Protein AF-Q0S7Y1-F1 (afdb_monomer_lite)

Organism: Rhodococcus jostii (strain RHA1) (NCBI:txid101510)

pLDDT: mean 80.03, std 7.09, range [60.94, 88.81]

Sequence (115 aa):
MTFVSTAIAGGLLAVSRLTNVPQNDLVFFGREVMLHVNNVYGVRMAGVFMISLGTIWLRTGLMPRWLAVATYALSLTLLVVVSFSLWVTLVFPAWVMVISVYILTVDRPPSIPPD

Structure (mmCIF, N/CA/C/O backbone):
data_AF-Q0S7Y1-F1
#
_entry.id   AF-Q0S7Y1-F1
#
loop_
_atom_site.group_PDB
_atom_site.id
_atom_site.type_symbol
_atom_site.label_atom_id
_atom_site.label_alt_id
_atom_site.label_comp_id
_atom_site.label_asym_id
_atom_site.label_entity_id
_atom_site.label_seq_id
_atom_site.pdbx_PDB_ins_code
_atom_site.Cartn_x
_atom_site.Cartn_y
_atom_site.Cartn_z
_atom_site.occupancy
_atom_site.B_iso_or_equiv
_atom_site.auth_seq_id
_atom_site.auth_comp_id
_atom_site.auth_asym_id
_atom_site.auth_atom_id
_atom_site.pdbx_PDB_model_num
ATOM 1 N N . MET A 1 1 ? 4.438 4.586 -6.850 1.00 83.25 1 MET A N 1
ATOM 2 C CA . MET A 1 1 ? 5.287 3.964 -7.895 1.00 83.25 1 MET A CA 1
ATOM 3 C C . MET A 1 1 ? 5.608 4.889 -9.069 1.00 83.25 1 MET A C 1
ATOM 5 O O . MET A 1 1 ? 6.346 4.487 -9.965 1.00 83.25 1 MET A O 1
ATOM 9 N N . THR A 1 2 ? 5.131 6.139 -9.053 1.00 83.62 2 THR A N 1
ATOM 10 C CA . THR A 1 2 ? 5.381 7.136 -10.105 1.00 83.62 2 THR A CA 1
ATOM 11 C C . THR A 1 2 ? 6.869 7.410 -10.293 1.00 83.62 2 THR A C 1
ATOM 13 O O . THR A 1 2 ? 7.337 7.282 -11.408 1.00 83.62 2 THR A O 1
ATOM 16 N N . PHE A 1 3 ? 7.641 7.632 -9.223 1.00 85.19 3 PHE A N 1
ATOM 17 C CA . PHE A 1 3 ? 9.095 7.839 -9.321 1.00 85.19 3 PHE A CA 1
ATOM 18 C C . PHE A 1 3 ? 9.838 6.695 -10.026 1.00 85.19 3 PHE A C 1
ATOM 20 O O . PHE A 1 3 ? 10.654 6.952 -10.906 1.00 85.19 3 PHE A O 1
ATOM 27 N N . VAL A 1 4 ? 9.526 5.438 -9.688 1.00 87.12 4 VAL A N 1
ATOM 28 C CA . VAL A 1 4 ? 10.120 4.259 -10.346 1.00 87.12 4 VAL A CA 1
ATOM 29 C C . VAL A 1 4 ? 9.710 4.207 -11.818 1.00 87.12 4 VAL A C 1
ATOM 31 O O . VAL A 1 4 ? 10.542 3.962 -12.684 1.00 87.12 4 VAL A O 1
ATOM 34 N N . SER A 1 5 ? 8.446 4.513 -12.112 1.00 85.00 5 SER A N 1
ATOM 35 C CA . SER A 1 5 ? 7.926 4.561 -13.482 1.00 85.00 5 SER A CA 1
ATOM 36 C C . SER A 1 5 ? 8.618 5.649 -14.312 1.00 85.00 5 SER A C 1
ATOM 38 O O . SER A 1 5 ? 9.007 5.400 -15.449 1.00 85.00 5 SER A O 1
ATOM 40 N N . THR A 1 6 ? 8.841 6.832 -13.734 1.00 87.00 6 THR A N 1
ATOM 41 C CA . THR A 1 6 ? 9.556 7.939 -14.381 1.00 87.00 6 THR A CA 1
ATOM 42 C C . THR A 1 6 ? 11.036 7.616 -14.574 1.00 87.00 6 THR A C 1
ATOM 44 O O . THR A 1 6 ? 11.593 7.947 -15.616 1.00 87.00 6 THR A O 1
ATOM 47 N N . ALA A 1 7 ? 11.674 6.934 -13.616 1.00 88.81 7 ALA A N 1
ATOM 48 C CA . ALA A 1 7 ? 13.054 6.472 -13.750 1.00 88.81 7 ALA A CA 1
ATOM 49 C C . ALA A 1 7 ? 13.205 5.448 -14.889 1.00 88.81 7 ALA A C 1
ATOM 51 O O . ALA A 1 7 ? 14.126 5.564 -15.695 1.00 88.81 7 ALA A O 1
ATOM 52 N N . ILE A 1 8 ? 12.270 4.497 -15.004 1.00 88.12 8 ILE A N 1
ATOM 53 C CA . ILE A 1 8 ? 12.227 3.520 -16.104 1.00 88.12 8 ILE A CA 1
ATOM 54 C C . ILE A 1 8 ? 12.017 4.228 -17.446 1.00 88.12 8 ILE A C 1
ATOM 56 O O . ILE A 1 8 ? 12.769 3.984 -18.388 1.00 88.12 8 ILE A O 1
ATOM 60 N N . ALA A 1 9 ? 11.047 5.144 -17.527 1.00 8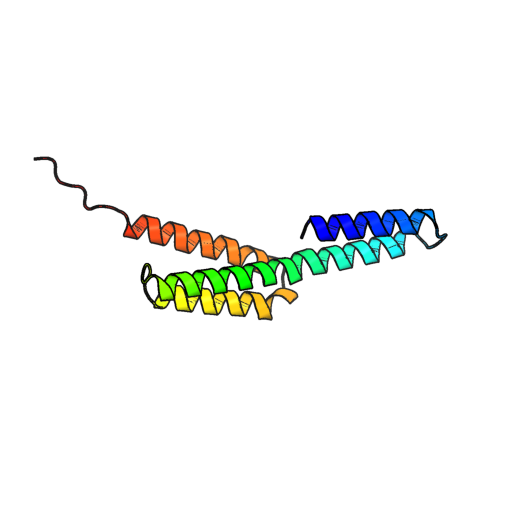5.00 9 ALA A N 1
ATOM 61 C CA . ALA A 1 9 ? 10.784 5.916 -18.738 1.00 85.00 9 ALA A CA 1
ATOM 62 C C . ALA A 1 9 ? 12.005 6.753 -19.161 1.00 85.00 9 ALA A C 1
ATOM 64 O O . ALA A 1 9 ? 12.407 6.717 -20.322 1.00 85.00 9 ALA A O 1
ATOM 65 N N . GLY A 1 10 ? 12.639 7.461 -18.221 1.00 84.69 10 GLY A N 1
ATOM 66 C CA . GLY A 1 10 ? 13.852 8.240 -18.475 1.00 84.69 10 GLY A CA 1
ATOM 67 C C . GLY A 1 10 ? 15.036 7.375 -18.917 1.00 84.69 10 GLY A C 1
ATOM 68 O O . GLY A 1 10 ? 15.735 7.739 -19.860 1.00 84.69 10 GLY A O 1
ATOM 69 N N . GLY A 1 11 ? 15.226 6.207 -18.296 1.00 85.50 11 GLY A N 1
ATOM 70 C CA . GLY A 1 11 ? 16.272 5.250 -18.667 1.00 85.50 11 GLY A CA 1
ATOM 71 C C . GLY A 1 11 ? 16.079 4.674 -20.072 1.00 85.50 11 GLY A C 1
ATOM 72 O O . GLY A 1 11 ? 17.020 4.655 -20.864 1.00 85.50 11 GLY A O 1
ATOM 73 N N . LEU A 1 12 ? 14.851 4.282 -20.421 1.00 86.19 12 LEU A N 1
ATOM 74 C CA . LEU A 1 12 ? 14.507 3.808 -21.766 1.00 86.19 12 LEU A CA 1
ATOM 75 C C . LEU A 1 12 ? 14.731 4.884 -22.830 1.00 86.19 12 LEU A C 1
ATOM 77 O O . LEU A 1 12 ? 15.326 4.597 -23.866 1.00 86.19 12 LEU A O 1
ATOM 81 N N . LEU A 1 13 ? 14.318 6.125 -22.557 1.00 84.19 13 LEU A N 1
ATOM 82 C CA . LEU A 1 13 ? 14.535 7.258 -23.460 1.00 84.19 13 LEU A CA 1
ATOM 83 C C . LEU A 1 13 ? 16.019 7.614 -23.622 1.00 84.19 13 LEU A C 1
ATOM 85 O O . LEU A 1 13 ? 16.415 8.117 -24.672 1.00 84.19 13 LEU A O 1
ATOM 89 N N . ALA A 1 14 ? 16.849 7.379 -22.604 1.00 86.06 14 ALA A N 1
ATOM 90 C CA . ALA A 1 14 ? 18.293 7.567 -22.705 1.00 86.06 14 ALA A CA 1
ATOM 91 C C . ALA A 1 14 ? 18.940 6.489 -23.592 1.00 86.06 14 ALA A C 1
ATOM 93 O O . ALA A 1 14 ? 19.741 6.814 -24.466 1.00 86.06 14 ALA A O 1
ATOM 94 N N . VAL A 1 15 ? 18.548 5.221 -23.427 1.00 83.56 15 VAL A N 1
ATOM 95 C CA . VAL A 1 15 ? 19.069 4.092 -24.222 1.00 83.56 15 VAL A CA 1
ATOM 96 C C . VAL A 1 15 ? 18.590 4.145 -25.673 1.00 83.56 15 VAL A C 1
ATOM 98 O O . VAL A 1 15 ? 19.374 3.872 -26.586 1.00 83.56 15 VAL A O 1
ATOM 101 N N . SER A 1 16 ? 17.345 4.564 -25.917 1.00 80.62 16 SER A N 1
ATOM 102 C CA . SER A 1 16 ? 16.797 4.688 -27.273 1.00 80.62 16 SER A CA 1
ATOM 103 C C . SER A 1 16 ? 17.518 5.742 -28.119 1.00 80.62 16 SER A C 1
ATOM 105 O O . SER A 1 16 ? 17.404 5.725 -29.336 1.00 80.62 16 SER A O 1
ATOM 107 N N . ARG 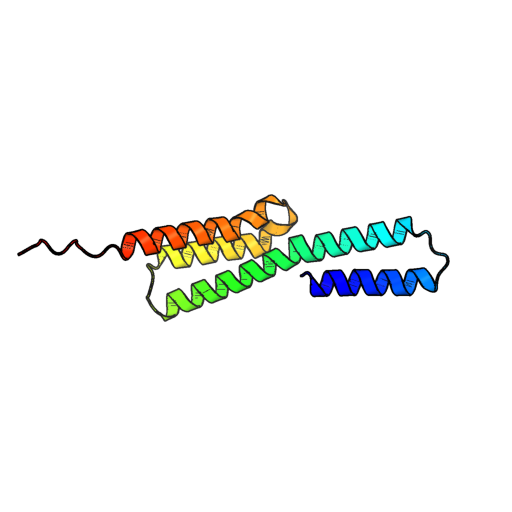A 1 17 ? 18.239 6.684 -27.494 1.00 78.25 17 ARG A N 1
ATOM 108 C CA . ARG A 1 17 ? 19.064 7.683 -28.199 1.00 78.25 17 ARG A CA 1
ATOM 109 C C . ARG A 1 17 ? 20.434 7.145 -28.613 1.00 78.25 17 ARG A C 1
ATOM 111 O O . ARG A 1 17 ? 21.073 7.741 -29.471 1.00 78.25 17 ARG A O 1
ATOM 118 N N . LEU A 1 18 ? 20.895 6.065 -27.982 1.00 81.69 18 LEU A N 1
ATOM 119 C CA . LEU A 1 18 ? 22.242 5.509 -28.152 1.00 81.69 18 LEU A CA 1
ATOM 120 C C . LEU A 1 18 ? 22.259 4.217 -28.979 1.00 81.69 18 LEU A C 1
ATOM 122 O O . LEU A 1 18 ? 23.330 3.734 -29.336 1.00 81.69 18 LEU A O 1
ATOM 126 N N . THR A 1 19 ? 21.095 3.633 -29.266 1.00 74.94 19 THR A N 1
ATOM 127 C CA . THR A 1 19 ? 20.974 2.328 -29.922 1.00 74.94 19 THR A CA 1
ATOM 128 C C . THR A 1 19 ? 19.978 2.372 -31.077 1.00 74.94 19 THR A C 1
ATOM 130 O O . THR A 1 19 ? 19.001 3.110 -31.035 1.00 74.94 19 THR A O 1
ATOM 133 N N . ASN A 1 20 ? 20.211 1.553 -32.106 1.00 73.31 20 ASN A N 1
ATOM 134 C CA . ASN A 1 20 ? 19.346 1.433 -33.290 1.00 73.31 20 ASN A CA 1
ATOM 135 C C . ASN A 1 20 ? 18.277 0.331 -33.121 1.00 73.31 20 ASN A C 1
ATOM 137 O O . ASN A 1 20 ? 17.844 -0.292 -34.090 1.00 73.31 20 ASN A O 1
ATOM 141 N N . VAL A 1 21 ? 17.912 0.021 -31.872 1.00 71.81 21 VAL A N 1
ATOM 142 C CA . VAL A 1 21 ? 16.928 -1.021 -31.551 1.00 71.81 21 VAL A CA 1
ATOM 143 C C . VAL A 1 21 ? 15.534 -0.524 -31.954 1.00 71.81 21 VAL A C 1
ATOM 145 O O . VAL A 1 21 ? 15.240 0.657 -31.748 1.00 71.81 21 VAL A O 1
ATOM 148 N N . PRO A 1 22 ? 14.655 -1.387 -32.501 1.00 75.69 22 PRO A N 1
ATOM 149 C CA . PRO A 1 22 ? 13.285 -1.006 -32.815 1.00 75.69 22 PRO A CA 1
ATOM 150 C C . PRO A 1 22 ? 12.592 -0.371 -31.601 1.00 75.69 22 PRO A C 1
ATOM 152 O O . PRO A 1 22 ? 12.424 -1.005 -30.559 1.00 75.69 22 PRO A O 1
ATOM 155 N N . GLN A 1 23 ? 12.168 0.892 -31.731 1.00 74.38 23 GLN A N 1
ATOM 156 C CA . GLN A 1 23 ? 11.510 1.640 -30.647 1.00 74.38 23 GLN A CA 1
ATOM 157 C C . GLN A 1 23 ? 10.269 0.926 -30.103 1.00 74.38 23 GLN A C 1
ATOM 159 O O . GLN A 1 23 ? 9.950 1.069 -28.924 1.00 74.38 23 GLN A O 1
ATOM 164 N N . ASN A 1 24 ? 9.591 0.145 -30.945 1.00 78.19 24 ASN A N 1
ATOM 165 C CA . ASN A 1 24 ? 8.382 -0.573 -30.569 1.00 78.19 24 ASN A CA 1
ATOM 166 C C . ASN A 1 24 ? 8.653 -1.581 -29.439 1.00 78.19 24 ASN A C 1
ATOM 168 O O . ASN A 1 24 ? 7.931 -1.588 -28.445 1.00 78.19 24 ASN A O 1
ATOM 172 N N . ASP A 1 25 ? 9.741 -2.348 -29.529 1.00 79.44 25 ASP A N 1
ATOM 173 C CA . ASP A 1 25 ? 10.074 -3.386 -28.546 1.00 79.44 25 ASP A CA 1
ATOM 174 C C . ASP A 1 25 ? 10.493 -2.776 -27.199 1.00 79.44 25 ASP A C 1
ATOM 176 O O . ASP A 1 25 ? 10.089 -3.258 -26.138 1.00 79.44 25 ASP A O 1
ATOM 180 N N . LEU A 1 26 ? 11.233 -1.658 -27.225 1.00 82.81 26 LEU A N 1
ATOM 181 C CA . LEU A 1 26 ? 11.596 -0.906 -26.016 1.00 82.81 26 LEU A CA 1
ATOM 182 C C . LEU A 1 26 ? 10.366 -0.328 -25.308 1.00 82.81 26 LEU A C 1
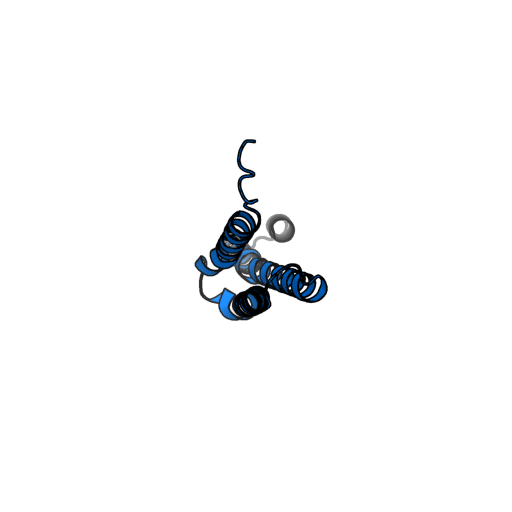ATOM 184 O O . LEU A 1 26 ? 10.269 -0.389 -24.080 1.00 82.81 26 LEU A O 1
ATOM 188 N N . VAL A 1 27 ? 9.428 0.244 -26.068 1.00 83.31 27 VAL A N 1
ATOM 189 C CA . VAL A 1 27 ? 8.205 0.837 -25.513 1.00 83.31 27 VAL A CA 1
ATOM 190 C C . VAL A 1 27 ? 7.291 -0.242 -24.936 1.00 83.31 27 VAL A C 1
ATOM 192 O O . VAL A 1 27 ? 6.769 -0.053 -23.837 1.00 83.31 27 VAL A O 1
ATOM 195 N N . PHE A 1 28 ? 7.134 -1.381 -25.619 1.00 85.56 28 PHE A N 1
ATOM 196 C CA . PHE A 1 28 ? 6.373 -2.518 -25.097 1.00 85.56 28 PHE A CA 1
ATOM 197 C C . PHE A 1 28 ? 6.965 -3.026 -23.783 1.00 85.56 28 PHE A C 1
ATOM 199 O O . PHE A 1 28 ? 6.247 -3.110 -22.788 1.00 85.56 28 PHE A O 1
ATOM 206 N N . PHE A 1 29 ? 8.276 -3.276 -23.737 1.00 85.06 29 PHE A N 1
ATOM 207 C CA . PHE A 1 29 ? 8.944 -3.707 -22.512 1.00 85.06 29 PHE A CA 1
ATOM 208 C C . PHE A 1 29 ? 8.754 -2.701 -21.370 1.00 85.06 29 PHE A C 1
ATOM 210 O O . PHE A 1 29 ? 8.320 -3.068 -20.278 1.00 85.06 29 PHE A O 1
ATOM 217 N N . GLY A 1 30 ? 9.020 -1.416 -21.626 1.00 85.12 30 GLY A N 1
ATOM 218 C CA . GLY A 1 30 ? 8.855 -0.361 -20.628 1.00 85.12 30 GLY A CA 1
ATOM 219 C C . GLY A 1 30 ? 7.437 -0.281 -20.079 1.00 85.12 30 GLY A C 1
ATOM 220 O O . GLY A 1 30 ? 7.249 -0.194 -18.866 1.00 85.12 30 GLY A O 1
ATOM 221 N N . ARG A 1 31 ? 6.438 -0.371 -20.961 1.00 83.69 31 ARG A N 1
ATOM 222 C CA . ARG A 1 31 ? 5.024 -0.355 -20.590 1.00 83.69 31 ARG A CA 1
ATOM 223 C C . ARG A 1 31 ? 4.661 -1.536 -19.697 1.00 83.69 31 ARG A C 1
ATOM 225 O O . ARG A 1 31 ? 4.054 -1.314 -18.653 1.00 83.69 31 ARG A O 1
ATOM 232 N N . GLU A 1 32 ? 5.053 -2.755 -20.057 1.00 85.69 32 GLU A N 1
ATOM 233 C CA . GLU A 1 32 ? 4.753 -3.946 -19.251 1.00 85.69 32 GLU A CA 1
ATOM 234 C C . GLU A 1 32 ? 5.445 -3.895 -17.880 1.00 85.69 32 GLU A C 1
ATOM 236 O O . GLU A 1 32 ? 4.815 -4.152 -16.852 1.00 85.69 32 GLU A O 1
ATOM 241 N N . VAL A 1 33 ? 6.709 -3.459 -17.819 1.00 85.81 33 VAL A N 1
ATOM 242 C CA . VAL A 1 33 ? 7.420 -3.286 -16.541 1.00 85.81 33 VAL A CA 1
ATOM 243 C C . VAL A 1 33 ? 6.738 -2.226 -15.674 1.00 85.81 33 VAL A C 1
ATOM 245 O O . VAL A 1 33 ? 6.497 -2.461 -14.490 1.00 85.81 33 VAL A O 1
ATOM 248 N N . MET A 1 34 ? 6.386 -1.069 -16.241 1.00 86.38 34 MET A N 1
ATOM 249 C CA . MET A 1 34 ? 5.687 -0.008 -15.510 1.00 86.38 34 MET A CA 1
ATOM 250 C C . MET A 1 34 ? 4.321 -0.481 -14.996 1.00 86.38 34 MET A C 1
ATOM 252 O O . MET A 1 34 ? 3.973 -0.197 -13.848 1.00 86.38 34 MET A O 1
ATOM 256 N N . LEU A 1 35 ? 3.568 -1.239 -15.801 1.00 83.38 35 LEU A N 1
ATOM 257 C CA . LEU A 1 35 ? 2.290 -1.826 -15.395 1.00 83.38 35 LEU A CA 1
ATOM 258 C C . LEU A 1 35 ? 2.472 -2.807 -14.235 1.00 83.38 35 LEU A C 1
ATOM 260 O O . LEU A 1 35 ? 1.759 -2.694 -13.238 1.00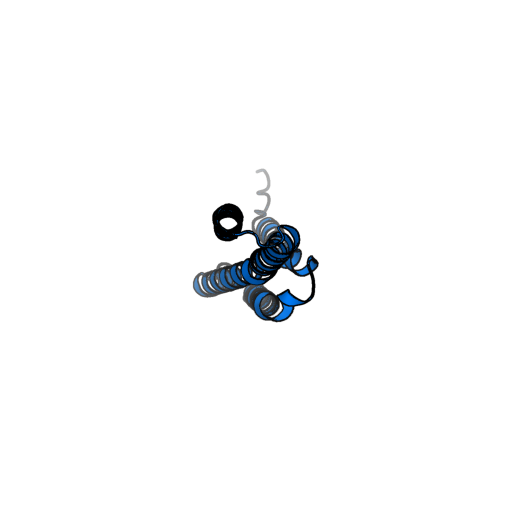 83.38 35 LEU A O 1
ATOM 264 N N . HIS A 1 36 ? 3.453 -3.709 -14.303 1.00 83.19 36 HIS A N 1
ATOM 265 C CA . HIS A 1 36 ? 3.739 -4.644 -13.214 1.00 83.19 36 HIS A CA 1
ATOM 266 C C . HIS A 1 36 ? 4.192 -3.937 -11.934 1.00 83.19 36 HIS A C 1
ATOM 268 O O . HIS A 1 36 ? 3.690 -4.240 -10.851 1.00 83.19 36 HIS A O 1
ATOM 274 N N . VAL A 1 37 ? 5.095 -2.960 -12.031 1.00 84.31 37 VAL A N 1
ATOM 275 C CA . VAL A 1 37 ? 5.553 -2.186 -10.869 1.00 84.31 37 VAL A CA 1
ATOM 276 C C . VAL A 1 37 ? 4.387 -1.435 -10.226 1.00 84.31 37 VAL A C 1
ATOM 278 O O . VAL A 1 37 ? 4.226 -1.471 -9.005 1.00 84.31 37 VAL A O 1
ATOM 281 N N . ASN A 1 38 ? 3.539 -0.785 -11.022 1.00 80.88 38 ASN A N 1
ATOM 282 C CA . ASN A 1 38 ? 2.449 0.017 -10.486 1.00 80.88 38 ASN A CA 1
ATOM 283 C C . ASN A 1 38 ? 1.297 -0.836 -9.930 1.00 80.88 38 ASN A C 1
ATOM 285 O O . ASN A 1 38 ? 0.881 -0.605 -8.796 1.00 80.88 38 ASN A O 1
ATOM 289 N N . ASN A 1 39 ? 0.813 -1.834 -10.679 1.00 79.81 39 ASN A N 1
ATOM 290 C CA . ASN A 1 39 ? -0.319 -2.661 -10.247 1.00 79.81 39 ASN A CA 1
ATOM 291 C C . ASN A 1 39 ? 0.071 -3.711 -9.210 1.00 79.81 39 ASN A C 1
ATOM 293 O O . ASN A 1 39 ? -0.671 -3.921 -8.257 1.00 79.81 39 ASN A O 1
ATOM 297 N N . VAL A 1 40 ? 1.221 -4.372 -9.359 1.00 80.88 40 VAL A N 1
ATOM 298 C CA . VAL A 1 40 ? 1.574 -5.479 -8.462 1.00 80.88 40 VAL A CA 1
ATOM 299 C C . VAL A 1 40 ? 2.247 -4.958 -7.206 1.00 80.88 40 VAL A C 1
ATOM 301 O O . VAL A 1 40 ? 1.780 -5.173 -6.087 1.00 80.88 40 VAL A O 1
ATOM 304 N N . TYR A 1 41 ? 3.349 -4.234 -7.375 1.00 81.94 41 TYR A N 1
ATOM 305 C CA . TYR A 1 41 ? 4.131 -3.788 -6.228 1.00 81.94 41 TYR A CA 1
ATOM 306 C C . TYR A 1 41 ? 3.469 -2.616 -5.499 1.00 81.94 41 TYR A C 1
ATOM 308 O O . TYR A 1 41 ? 3.571 -2.541 -4.276 1.00 81.94 41 TYR A O 1
ATOM 316 N N . GLY A 1 42 ? 2.742 -1.743 -6.206 1.00 82.44 42 GLY A N 1
ATOM 317 C CA . GLY A 1 42 ? 1.962 -0.669 -5.582 1.00 82.44 42 GLY A CA 1
ATOM 318 C C . GLY A 1 42 ? 0.936 -1.195 -4.576 1.00 82.44 42 GLY A C 1
ATOM 319 O O . GLY A 1 42 ? 0.892 -0.725 -3.439 1.00 82.44 42 GLY A O 1
ATOM 320 N N . VAL A 1 43 ? 0.173 -2.222 -4.952 1.00 83.56 43 VAL A N 1
ATOM 321 C CA . VAL A 1 43 ? -0.851 -2.805 -4.073 1.00 83.56 43 VAL A CA 1
ATOM 322 C C . VAL A 1 43 ? -0.232 -3.603 -2.928 1.00 83.56 43 VAL A C 1
ATOM 324 O O . VAL A 1 43 ? -0.697 -3.507 -1.794 1.00 83.56 43 VAL A O 1
ATOM 327 N N . ARG A 1 44 ? 0.875 -4.315 -3.171 1.00 85.56 44 ARG A N 1
ATOM 328 C CA . ARG A 1 44 ? 1.623 -4.980 -2.092 1.00 85.56 44 ARG A CA 1
ATOM 329 C C . ARG A 1 44 ? 2.107 -3.986 -1.039 1.00 85.56 44 ARG A C 1
ATOM 331 O O . ARG A 1 44 ? 1.963 -4.256 0.150 1.00 85.56 44 ARG A O 1
ATOM 338 N N . MET A 1 45 ? 2.616 -2.820 -1.450 1.00 88.19 45 MET A N 1
ATOM 339 C CA . MET A 1 45 ? 2.998 -1.760 -0.506 1.00 88.19 45 MET A CA 1
ATOM 340 C C . MET A 1 45 ? 1.797 -1.251 0.308 1.00 88.19 45 MET A C 1
ATOM 342 O O . MET A 1 45 ? 1.936 -1.026 1.510 1.00 88.19 45 MET A O 1
ATOM 346 N N . ALA A 1 46 ? 0.611 -1.137 -0.301 1.00 86.38 46 ALA A N 1
ATOM 347 C CA . ALA A 1 46 ? -0.617 -0.804 0.424 1.00 86.38 46 ALA A CA 1
ATOM 348 C C . ALA A 1 46 ? -0.989 -1.880 1.463 1.00 86.38 46 ALA A C 1
ATOM 350 O O . ALA A 1 46 ? -1.342 -1.547 2.593 1.00 86.38 46 ALA A O 1
ATOM 351 N N . GLY A 1 47 ? -0.828 -3.165 1.131 1.00 85.88 47 GLY A N 1
ATOM 352 C CA . GLY A 1 47 ? -1.001 -4.271 2.079 1.00 85.88 47 GLY A CA 1
ATOM 353 C C . GLY A 1 47 ? -0.066 -4.166 3.290 1.00 85.88 47 GLY A C 1
ATOM 354 O O . GLY A 1 47 ? -0.514 -4.285 4.429 1.00 85.88 47 GLY A O 1
ATOM 355 N N . VAL A 1 48 ? 1.218 -3.851 3.082 1.00 88.44 48 VAL A N 1
ATOM 356 C CA . VAL A 1 48 ? 2.173 -3.643 4.190 1.00 88.44 48 VAL A CA 1
ATOM 357 C C . VAL A 1 48 ? 1.756 -2.463 5.078 1.00 88.44 48 VAL A C 1
ATOM 359 O O . VAL A 1 48 ? 1.819 -2.557 6.305 1.00 88.44 48 VAL A O 1
ATOM 362 N N . PHE A 1 49 ? 1.259 -1.373 4.484 1.00 86.75 49 PHE A N 1
ATOM 363 C CA . PHE A 1 49 ? 0.708 -0.246 5.241 1.00 86.75 49 PHE A CA 1
ATOM 364 C C . PHE A 1 49 ? -0.516 -0.654 6.079 1.00 86.75 49 PHE A C 1
ATOM 366 O O . PHE A 1 49 ? -0.602 -0.301 7.255 1.00 86.75 49 PHE A O 1
ATOM 373 N N . MET A 1 50 ? -1.420 -1.471 5.528 1.00 87.12 50 MET A N 1
ATOM 374 C CA . MET A 1 50 ? -2.556 -2.020 6.279 1.00 87.12 50 MET A CA 1
ATOM 375 C C . MET A 1 50 ? -2.118 -2.903 7.456 1.00 87.12 50 MET A C 1
ATOM 377 O O . MET A 1 50 ? -2.715 -2.820 8.527 1.00 87.12 50 MET A O 1
ATOM 381 N N . ILE A 1 51 ? -1.065 -3.716 7.301 1.00 87.25 51 ILE A N 1
ATOM 382 C CA . ILE A 1 51 ? -0.489 -4.504 8.410 1.00 87.25 51 ILE A CA 1
ATOM 383 C C . ILE A 1 51 ? 0.016 -3.576 9.522 1.00 87.25 51 ILE A C 1
ATOM 385 O O . ILE A 1 51 ? -0.239 -3.821 10.706 1.00 87.25 51 ILE A O 1
ATOM 389 N N . SER A 1 52 ? 0.700 -2.489 9.154 1.00 87.06 52 SER A N 1
ATOM 390 C CA . SER A 1 52 ? 1.168 -1.488 10.116 1.00 87.06 52 SER A CA 1
ATOM 391 C C . SER A 1 52 ? -0.004 -0.862 10.883 1.00 87.06 52 SER A C 1
ATOM 393 O O . SER A 1 52 ? 0.009 -0.864 12.115 1.00 87.06 52 SER A O 1
ATOM 395 N N . LEU A 1 53 ? -1.069 -0.450 10.184 1.00 85.12 53 LEU A N 1
ATOM 396 C CA . LEU A 1 53 ? -2.297 0.063 10.806 1.00 85.12 53 LEU A CA 1
ATOM 397 C C . LEU A 1 53 ? -2.951 -0.956 11.747 1.00 85.12 53 LEU A C 1
ATOM 399 O O . LEU A 1 53 ? -3.262 -0.620 12.889 1.00 85.12 53 LEU A O 1
ATOM 403 N N . GLY A 1 54 ? -3.103 -2.210 11.312 1.00 82.81 54 GLY A N 1
ATOM 404 C CA . GLY A 1 54 ? -3.648 -3.280 12.151 1.00 82.81 54 GLY A CA 1
ATOM 405 C C . GLY A 1 54 ? -2.826 -3.495 13.427 1.00 82.81 54 GLY A C 1
ATOM 406 O O . GLY A 1 54 ? -3.384 -3.696 14.504 1.00 82.81 54 GLY A O 1
ATOM 407 N N . THR A 1 55 ? -1.499 -3.381 13.335 1.00 82.50 55 THR A N 1
ATOM 408 C CA . THR A 1 55 ? -0.599 -3.467 14.497 1.00 82.50 55 THR A CA 1
ATOM 409 C C . THR A 1 55 ? -0.784 -2.290 15.451 1.00 82.50 55 THR A C 1
ATOM 411 O O . THR A 1 55 ? -0.819 -2.485 16.667 1.00 82.50 55 THR A O 1
ATOM 414 N N . ILE A 1 56 ? -0.935 -1.073 14.918 1.00 84.69 56 ILE A N 1
ATOM 415 C CA . ILE A 1 56 ? -1.191 0.129 15.7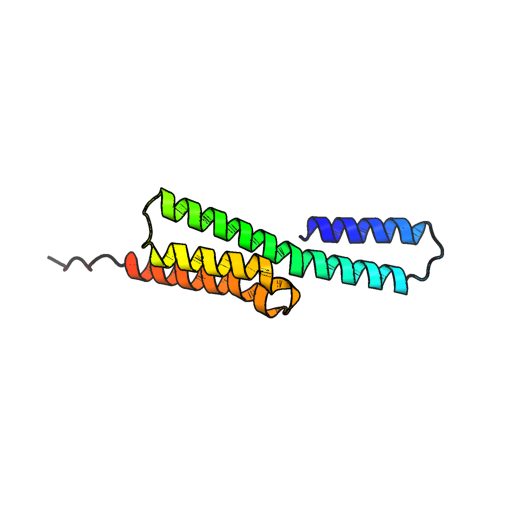19 1.00 84.69 56 ILE A CA 1
ATOM 416 C C . ILE A 1 56 ? -2.516 -0.012 16.469 1.00 84.69 56 ILE A C 1
ATOM 418 O O . ILE A 1 56 ? -2.543 0.235 17.672 1.00 84.69 56 ILE A O 1
ATOM 422 N N . TRP A 1 57 ? -3.587 -0.464 15.813 1.00 81.69 57 TRP A N 1
ATOM 423 C CA . TRP A 1 57 ? -4.894 -0.667 16.452 1.00 81.69 57 TRP A CA 1
ATOM 424 C C . TRP A 1 57 ? -4.857 -1.710 17.565 1.00 81.69 57 TRP A C 1
ATOM 426 O O . TRP A 1 57 ? -5.421 -1.485 18.634 1.00 81.69 57 TRP A O 1
ATOM 436 N N . LEU A 1 58 ? -4.147 -2.822 17.350 1.00 76.06 58 LEU A N 1
ATOM 437 C CA . LEU A 1 58 ? -3.958 -3.838 18.385 1.00 76.06 58 LEU A CA 1
ATOM 438 C C . LEU A 1 58 ? -3.168 -3.302 19.584 1.00 76.06 58 LEU A C 1
ATOM 440 O O . LEU A 1 58 ? -3.479 -3.667 20.715 1.00 76.06 58 LEU A O 1
ATOM 444 N N . ARG A 1 59 ? -2.171 -2.433 19.358 1.00 77.81 59 ARG A N 1
ATOM 445 C CA . ARG A 1 59 ? -1.390 -1.815 20.443 1.00 77.81 59 ARG A CA 1
ATOM 446 C C . ARG A 1 59 ? -2.133 -0.707 21.183 1.00 77.81 59 ARG A C 1
ATOM 448 O O . ARG A 1 59 ? -1.936 -0.568 22.382 1.00 77.81 59 ARG A O 1
ATOM 455 N N . THR A 1 60 ? -2.926 0.100 20.483 1.00 76.88 60 THR A N 1
ATOM 456 C CA . THR A 1 60 ? -3.612 1.265 21.071 1.00 76.88 60 THR A CA 1
ATOM 457 C C . THR A 1 60 ? -4.961 0.921 21.690 1.00 76.88 60 THR A C 1
ATOM 459 O O . THR A 1 60 ? -5.482 1.721 22.456 1.00 76.88 60 THR A O 1
ATOM 462 N N . GLY A 1 61 ? -5.546 -0.241 21.375 1.00 70.44 61 GLY A N 1
ATOM 463 C CA . GLY A 1 61 ? -6.862 -0.632 21.894 1.00 70.44 61 GLY A CA 1
ATOM 464 C C . GLY A 1 61 ? -8.014 0.254 21.402 1.00 70.44 61 GLY A C 1
ATOM 465 O O . GLY A 1 61 ? -9.131 0.119 21.888 1.00 70.44 61 GLY A O 1
ATOM 466 N N . LEU A 1 62 ? -7.751 1.135 20.429 1.00 62.53 62 LEU A N 1
ATOM 467 C CA . LEU A 1 62 ? -8.686 2.132 19.895 1.00 62.53 62 LEU A CA 1
ATOM 468 C C . LEU A 1 62 ? -9.885 1.515 19.157 1.00 62.53 62 LEU A C 1
ATOM 470 O O . LEU A 1 62 ? -10.901 2.177 18.981 1.00 62.53 62 LEU A O 1
ATOM 474 N N . MET A 1 63 ? -9.776 0.264 18.700 1.00 62.97 63 MET A N 1
ATOM 475 C CA . MET A 1 63 ? -10.805 -0.400 17.897 1.00 62.97 63 MET A CA 1
ATOM 476 C C . MET A 1 63 ? -11.063 -1.846 18.339 1.00 62.97 63 MET A C 1
ATOM 478 O O . MET A 1 63 ? -10.169 -2.506 18.877 1.00 62.97 63 MET A O 1
ATOM 482 N N . PRO A 1 64 ? -12.274 -2.379 18.085 1.00 70.88 64 PRO A N 1
ATOM 483 C CA . PRO A 1 64 ? -12.614 -3.756 18.411 1.00 70.88 64 PRO A CA 1
ATOM 484 C C . PRO A 1 64 ? -11.749 -4.749 17.630 1.00 70.88 64 PRO A C 1
ATOM 486 O O . PRO A 1 64 ? -11.474 -4.591 16.440 1.00 70.88 64 PRO A O 1
ATOM 489 N N . ARG A 1 65 ? -11.372 -5.835 18.310 1.00 75.44 65 ARG A N 1
ATOM 490 C CA . ARG A 1 65 ? -10.470 -6.885 17.806 1.00 75.44 65 ARG A CA 1
ATOM 491 C C . ARG A 1 65 ? -10.904 -7.481 16.461 1.00 75.44 65 ARG A C 1
ATOM 493 O O . ARG A 1 65 ? -10.048 -7.819 15.650 1.00 75.44 65 ARG A O 1
ATOM 500 N N . TRP A 1 66 ? -12.211 -7.551 16.202 1.00 77.62 66 TRP A N 1
ATOM 501 C CA . TRP A 1 66 ? -12.774 -8.014 14.928 1.00 77.62 66 TRP A CA 1
ATOM 502 C C . TRP A 1 66 ? -12.351 -7.146 13.739 1.00 77.62 66 TRP A C 1
ATOM 504 O O . TRP A 1 66 ? -12.013 -7.682 12.686 1.00 77.62 66 TRP A O 1
ATOM 514 N N . LEU A 1 67 ? -12.304 -5.820 13.916 1.00 75.50 67 LEU A N 1
ATOM 515 C CA . LEU A 1 67 ? -11.910 -4.902 12.850 1.00 75.50 67 LEU A CA 1
ATOM 516 C C . LEU A 1 67 ? -10.426 -5.080 12.515 1.00 75.50 67 LEU A C 1
ATOM 518 O O . LEU A 1 67 ? -10.072 -5.161 11.346 1.00 75.50 67 LEU A O 1
ATOM 522 N N . ALA A 1 68 ? -9.571 -5.240 13.532 1.00 78.88 68 ALA A N 1
ATOM 523 C CA . ALA A 1 68 ? -8.146 -5.500 13.336 1.00 78.88 68 ALA A CA 1
ATOM 524 C C . ALA A 1 68 ? -7.884 -6.826 12.597 1.00 78.88 68 ALA A C 1
ATOM 526 O O . ALA A 1 68 ? -7.048 -6.867 11.694 1.00 78.88 68 ALA A O 1
ATOM 527 N N . VAL A 1 69 ? -8.618 -7.896 12.928 1.00 81.38 69 VAL A N 1
ATOM 528 C CA . VAL A 1 69 ? -8.523 -9.186 12.217 1.00 81.38 69 VAL A CA 1
ATOM 529 C C . VAL A 1 69 ? -8.959 -9.043 10.756 1.00 81.38 69 VAL A C 1
ATOM 531 O O . VAL A 1 69 ? -8.279 -9.560 9.871 1.00 81.38 69 VAL A O 1
ATOM 534 N N . ALA A 1 70 ? -10.031 -8.293 10.481 1.00 82.00 70 ALA A N 1
ATOM 535 C CA . ALA A 1 70 ? -10.469 -8.020 9.113 1.00 82.00 70 ALA A CA 1
ATOM 536 C C . ALA A 1 70 ? -9.403 -7.254 8.308 1.00 82.00 70 ALA A C 1
ATOM 538 O O . ALA A 1 70 ? -9.126 -7.607 7.161 1.00 82.00 70 ALA A O 1
ATOM 539 N N . THR A 1 71 ? -8.744 -6.263 8.918 1.00 84.38 71 THR A N 1
ATOM 540 C CA . THR A 1 71 ? -7.624 -5.532 8.306 1.00 84.38 71 THR A CA 1
ATOM 541 C C . THR A 1 71 ? -6.467 -6.456 7.940 1.00 84.38 71 THR A C 1
ATOM 543 O O . THR A 1 71 ? -5.898 -6.332 6.857 1.00 84.38 71 THR A O 1
ATOM 546 N N . TYR A 1 72 ? -6.129 -7.395 8.827 1.00 84.00 72 TYR A N 1
ATOM 547 C CA . TYR A 1 72 ? -5.083 -8.388 8.591 1.00 84.00 72 TYR A CA 1
ATOM 548 C C . TYR A 1 72 ? -5.454 -9.380 7.486 1.00 84.00 72 TYR A C 1
ATOM 550 O O . TYR A 1 72 ? -4.622 -9.694 6.641 1.00 84.00 72 TYR A O 1
ATOM 558 N N . ALA A 1 73 ? -6.700 -9.852 7.446 1.00 85.56 73 ALA A N 1
ATOM 559 C CA . ALA A 1 73 ? -7.164 -10.739 6.382 1.00 85.56 73 ALA A CA 1
ATOM 560 C C . ALA A 1 73 ? -7.122 -10.042 5.010 1.00 85.56 73 ALA A C 1
ATOM 562 O O . ALA A 1 73 ? -6.638 -10.610 4.026 1.00 85.56 73 ALA A O 1
ATOM 563 N N . LEU A 1 74 ? -7.566 -8.783 4.949 1.00 84.31 74 LEU A N 1
ATOM 564 C CA . LEU A 1 74 ? -7.515 -7.979 3.730 1.00 84.31 74 LEU A CA 1
ATOM 565 C C . LEU A 1 74 ? -6.080 -7.680 3.299 1.00 84.31 74 LEU A C 1
ATOM 567 O O . LEU A 1 74 ? -5.760 -7.826 2.123 1.00 84.31 74 LEU A O 1
ATOM 571 N N . SER A 1 75 ? -5.195 -7.321 4.228 1.00 85.19 75 SER A N 1
ATOM 572 C CA . SER A 1 75 ? -3.799 -7.035 3.899 1.00 85.19 75 SER A CA 1
ATOM 573 C C . SER A 1 75 ? -3.051 -8.270 3.391 1.00 85.19 75 SER A C 1
ATOM 575 O O . SER A 1 75 ? -2.294 -8.165 2.425 1.00 85.19 75 SER A O 1
ATOM 577 N N . LEU A 1 76 ? -3.318 -9.450 3.961 1.00 85.00 76 LEU A N 1
ATOM 578 C CA . LEU A 1 76 ? -2.779 -10.718 3.467 1.00 85.00 76 LEU A CA 1
ATOM 579 C C . LEU A 1 76 ? -3.289 -11.017 2.051 1.00 85.00 76 LEU A C 1
ATOM 581 O O . LEU A 1 76 ? -2.518 -11.391 1.168 1.00 85.00 76 LEU A O 1
ATOM 585 N N . THR A 1 77 ? -4.580 -10.777 1.814 1.00 82.44 77 THR A N 1
ATOM 586 C CA . THR A 1 77 ? -5.201 -10.927 0.490 1.00 82.44 77 THR A CA 1
ATOM 587 C C . THR A 1 77 ? -4.536 -9.996 -0.529 1.00 82.44 77 THR A C 1
ATOM 589 O O . THR A 1 77 ? -4.183 -10.434 -1.622 1.00 82.44 77 THR A O 1
ATOM 592 N N . LEU A 1 78 ? -4.262 -8.743 -0.155 1.00 81.00 78 LEU A N 1
ATOM 593 C CA . LEU A 1 78 ? -3.526 -7.775 -0.977 1.00 81.00 78 LEU A CA 1
ATOM 594 C C . LEU A 1 78 ? -2.035 -8.099 -1.147 1.00 81.00 78 LEU A C 1
ATOM 596 O O . LEU A 1 78 ? -1.374 -7.506 -1.991 1.00 81.00 78 LEU A O 1
ATOM 600 N N . LEU A 1 79 ? -1.460 -9.018 -0.380 1.00 81.44 79 LEU A N 1
ATOM 601 C CA . LEU A 1 79 ? -0.097 -9.486 -0.638 1.00 81.44 79 LEU A CA 1
ATOM 602 C C . LEU A 1 79 ? -0.082 -10.658 -1.625 1.00 81.44 79 LEU A C 1
ATOM 604 O O . LEU A 1 79 ? 0.815 -10.736 -2.469 1.00 81.44 79 LEU A O 1
ATOM 608 N N . VAL A 1 80 ? -1.092 -11.530 -1.553 1.00 76.62 80 VAL A N 1
ATOM 609 C CA . VAL A 1 80 ? -1.125 -12.812 -2.273 1.00 76.62 80 VAL A CA 1
ATOM 610 C C . VAL A 1 80 ? -1.911 -12.745 -3.593 1.00 76.62 80 VAL A C 1
ATOM 612 O O . VAL A 1 80 ? -1.466 -13.305 -4.591 1.00 76.62 80 VAL A O 1
ATOM 615 N N . VAL A 1 81 ? -3.044 -12.034 -3.646 1.00 70.94 81 VAL A N 1
ATOM 616 C CA . VAL A 1 81 ? -4.051 -12.133 -4.734 1.00 70.94 81 VAL A CA 1
ATOM 617 C C . VAL A 1 81 ? -3.922 -11.024 -5.796 1.00 70.94 81 VAL A C 1
ATOM 619 O O . VAL A 1 81 ? -4.666 -10.973 -6.772 1.00 70.94 81 VAL A O 1
ATOM 622 N N . VAL A 1 82 ? -2.936 -10.137 -5.669 1.00 64.06 82 VAL A N 1
ATOM 623 C CA . VAL A 1 82 ? -2.817 -8.930 -6.513 1.00 64.06 82 VAL A CA 1
ATOM 624 C C . VAL A 1 82 ? -2.585 -9.201 -7.995 1.00 64.06 82 VAL A C 1
ATOM 626 O O . VAL A 1 82 ? -3.002 -8.403 -8.830 1.00 64.06 82 VAL A O 1
ATOM 629 N N . SER A 1 83 ? -1.958 -10.318 -8.356 1.00 61.59 83 SER A N 1
ATOM 630 C CA . SER A 1 83 ? -1.601 -10.580 -9.755 1.00 61.59 83 SER A CA 1
ATOM 631 C C . SER A 1 83 ? -2.802 -10.845 -10.675 1.00 61.59 83 SER A C 1
ATOM 633 O O . SER A 1 83 ? -2.611 -10.921 -11.883 1.00 61.59 83 SER A O 1
ATOM 635 N N . PHE A 1 84 ? -4.018 -11.004 -10.138 1.00 60.94 84 PHE A N 1
ATOM 636 C CA . PHE A 1 84 ? -5.156 -11.519 -10.904 1.00 60.94 84 PHE A CA 1
ATOM 637 C C . PHE A 1 84 ? -6.091 -10.457 -11.492 1.00 60.94 84 PHE A C 1
ATOM 639 O O . PHE A 1 84 ? -6.799 -10.764 -12.449 1.00 60.94 84 PHE A O 1
ATOM 646 N N . SER A 1 85 ? -6.149 -9.227 -10.960 1.00 65.06 85 SER A N 1
ATOM 647 C CA . SER A 1 85 ? -7.117 -8.245 -11.470 1.00 65.06 85 SER A CA 1
ATOM 648 C C . SER A 1 85 ? -6.855 -6.801 -11.041 1.00 65.06 85 SER A C 1
ATOM 650 O O . SER A 1 85 ? -6.569 -6.533 -9.875 1.00 65.06 85 SER A O 1
ATOM 652 N N . LEU A 1 86 ? -7.076 -5.850 -11.960 1.00 68.00 86 LEU A N 1
ATOM 653 C CA . LEU A 1 86 ? -7.079 -4.404 -11.681 1.00 68.00 86 LEU A CA 1
ATOM 654 C C . LEU A 1 86 ? -8.049 -4.033 -10.547 1.00 68.00 86 LEU A C 1
ATOM 656 O O . LEU A 1 86 ? -7.763 -3.126 -9.771 1.00 68.00 86 LEU A O 1
ATOM 660 N N . TRP A 1 87 ? -9.152 -4.770 -10.393 1.00 73.12 87 TRP A N 1
ATOM 661 C CA . TRP A 1 87 ? -10.168 -4.546 -9.359 1.00 73.12 87 TRP A CA 1
ATOM 662 C C . TRP A 1 87 ? -9.634 -4.678 -7.927 1.00 73.12 87 TRP A C 1
ATOM 664 O O . TRP A 1 87 ? -10.178 -4.066 -7.010 1.00 73.12 87 TRP A O 1
ATOM 674 N N . VAL A 1 88 ? -8.530 -5.404 -7.725 1.00 74.44 88 VAL A N 1
ATOM 675 C CA . VAL A 1 88 ? -7.903 -5.568 -6.404 1.00 74.44 88 VAL A CA 1
ATOM 676 C C . VAL A 1 88 ? -7.368 -4.234 -5.866 1.00 74.44 88 VAL A C 1
ATOM 678 O O . VAL A 1 88 ? -7.354 -4.019 -4.656 1.00 74.44 88 VAL A O 1
ATOM 681 N N . THR A 1 89 ? -7.013 -3.287 -6.742 1.00 76.25 89 THR A N 1
ATOM 682 C CA . THR A 1 89 ? -6.590 -1.936 -6.326 1.00 76.25 89 THR A CA 1
ATOM 683 C C . THR A 1 89 ? -7.688 -1.163 -5.584 1.00 76.25 89 THR A C 1
ATOM 685 O O . THR A 1 89 ? -7.368 -0.314 -4.755 1.00 76.25 89 THR A O 1
ATOM 688 N N . LEU A 1 90 ? -8.970 -1.481 -5.816 1.00 82.06 90 LEU A N 1
ATOM 689 C CA . LEU A 1 90 ? -10.116 -0.828 -5.170 1.00 82.06 90 LEU A CA 1
ATOM 690 C C . LEU A 1 90 ? -10.408 -1.359 -3.762 1.00 82.06 90 LEU A C 1
ATOM 692 O O . LEU A 1 90 ? -11.116 -0.708 -2.996 1.00 82.06 90 LEU A O 1
ATOM 696 N N . VAL A 1 91 ? -9.841 -2.507 -3.388 1.00 82.06 91 VAL A N 1
ATOM 697 C CA . VAL A 1 91 ? -10.040 -3.103 -2.059 1.00 82.06 91 VAL A CA 1
ATOM 698 C C . VAL A 1 91 ? -9.490 -2.187 -0.966 1.00 82.06 91 VAL A C 1
ATOM 700 O O . VAL A 1 91 ? -10.138 -2.002 0.061 1.00 82.06 91 VAL A O 1
ATOM 703 N N . PHE A 1 92 ? -8.327 -1.571 -1.201 1.00 80.38 92 PHE A N 1
ATOM 704 C CA . PHE A 1 92 ? -7.722 -0.637 -0.253 1.00 80.38 92 PHE A CA 1
ATOM 705 C C . PHE A 1 92 ? -8.627 0.579 0.046 1.00 80.38 92 PHE A C 1
ATOM 707 O O . PHE A 1 92 ? -8.973 0.777 1.211 1.00 80.38 92 PHE A O 1
ATOM 714 N N . PRO A 1 93 ? -9.074 1.379 -0.946 1.00 85.06 93 PRO A N 1
ATOM 715 C CA . PRO A 1 93 ? -9.960 2.513 -0.682 1.00 85.06 93 PRO A CA 1
ATOM 716 C C . PRO A 1 93 ? -11.347 2.095 -0.175 1.00 85.06 93 PRO A C 1
ATOM 718 O O . PRO A 1 93 ? -11.893 2.778 0.689 1.00 85.06 93 PRO A O 1
ATOM 721 N N . ALA A 1 94 ? -11.902 0.967 -0.635 1.00 86.69 94 ALA A N 1
ATOM 722 C CA . ALA A 1 94 ? -13.161 0.444 -0.100 1.00 86.69 94 ALA A CA 1
ATOM 723 C C . ALA A 1 94 ? -13.046 0.116 1.397 1.00 86.69 94 ALA A C 1
ATOM 725 O O . ALA A 1 94 ? -13.921 0.471 2.185 1.00 86.69 94 ALA A O 1
ATOM 726 N N . TRP A 1 95 ? -11.937 -0.498 1.812 1.00 85.94 95 TRP A N 1
ATOM 727 C CA . TRP A 1 95 ? -11.665 -0.751 3.222 1.00 85.94 95 TRP A CA 1
ATOM 728 C C . TRP A 1 95 ? -11.542 0.551 4.025 1.00 85.94 95 TRP A C 1
ATOM 730 O O . TRP A 1 95 ? -12.195 0.679 5.057 1.00 85.94 95 TRP A O 1
ATOM 740 N N . VAL A 1 96 ? -10.798 1.551 3.534 1.00 85.50 96 VAL A N 1
ATOM 741 C CA . VAL A 1 96 ? -10.705 2.873 4.190 1.00 85.50 96 VAL A CA 1
ATOM 742 C C . VAL A 1 96 ? -12.089 3.509 4.368 1.00 85.50 96 VAL A C 1
ATOM 744 O O . VAL A 1 96 ? -12.379 4.058 5.431 1.00 85.50 96 VAL A O 1
ATOM 747 N N . MET A 1 97 ? -12.966 3.391 3.367 1.00 85.94 97 MET A N 1
ATOM 748 C CA . MET A 1 97 ? -14.341 3.890 3.439 1.00 85.94 97 MET A CA 1
ATOM 749 C C . MET A 1 97 ? -15.136 3.213 4.563 1.00 85.94 97 MET A C 1
ATOM 751 O O . MET A 1 97 ? -15.798 3.901 5.338 1.00 85.94 97 MET A O 1
ATOM 755 N N . VAL A 1 98 ? -15.022 1.889 4.709 1.00 85.62 98 VAL A N 1
ATOM 756 C CA . VAL A 1 98 ? -15.678 1.136 5.794 1.00 85.62 98 VAL A CA 1
ATOM 757 C C . VAL A 1 98 ? -15.227 1.635 7.168 1.00 85.62 98 VAL A C 1
ATOM 759 O O . VAL A 1 98 ? -16.063 1.870 8.038 1.00 85.62 98 VAL A O 1
ATOM 762 N N . ILE A 1 99 ? -13.924 1.847 7.366 1.00 82.50 99 ILE A N 1
ATOM 763 C CA . ILE A 1 99 ? -13.395 2.362 8.640 1.00 82.50 99 ILE A CA 1
ATOM 764 C C . ILE A 1 99 ? -13.898 3.774 8.910 1.00 82.50 99 ILE A C 1
ATOM 766 O O . ILE A 1 99 ? -14.278 4.087 10.033 1.00 82.50 99 ILE A O 1
ATOM 770 N N . SER A 1 100 ? -13.879 4.632 7.889 1.00 84.31 100 SER A N 1
ATOM 771 C CA . SER A 1 100 ? -14.304 6.022 8.023 1.00 84.31 100 SER A CA 1
ATOM 772 C C . SER A 1 100 ? -15.768 6.106 8.451 1.00 84.31 100 SER A C 1
ATOM 774 O O . SER A 1 100 ? -16.090 6.849 9.377 1.00 84.31 100 SER A O 1
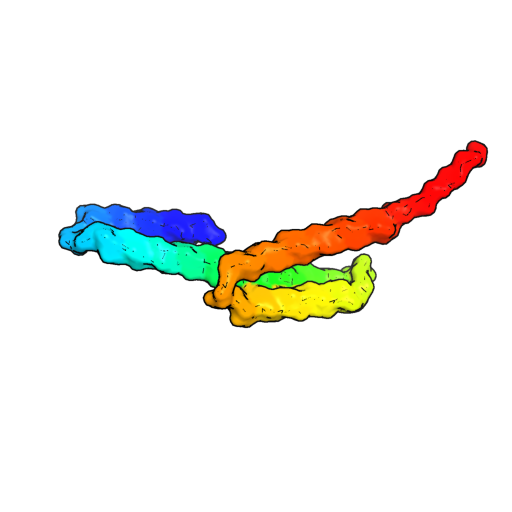ATOM 776 N N . VAL A 1 101 ? -16.636 5.286 7.851 1.00 86.62 101 VAL A N 1
ATOM 777 C CA . VAL A 1 101 ? -18.045 5.174 8.251 1.00 86.62 101 VAL A CA 1
ATOM 778 C C . VAL A 1 101 ? -18.171 4.623 9.672 1.00 86.62 101 VAL A C 1
ATOM 780 O O . VAL A 1 101 ? -18.946 5.162 10.458 1.00 86.62 101 VAL A O 1
ATOM 783 N N . TYR A 1 102 ? -17.390 3.598 10.025 1.00 83.50 102 TYR A N 1
ATOM 784 C CA . TYR A 1 102 ? -17.405 3.019 11.368 1.00 83.50 102 TYR A CA 1
ATOM 785 C C . TYR A 1 102 ? -17.059 4.057 12.446 1.00 83.50 102 TYR A C 1
ATOM 787 O O . TYR A 1 102 ? -17.810 4.207 13.410 1.00 83.50 102 TYR A O 1
ATOM 795 N N . ILE A 1 103 ? -15.976 4.819 12.260 1.00 80.94 103 ILE A N 1
ATOM 796 C CA . ILE A 1 103 ? -15.577 5.886 13.191 1.00 80.94 103 ILE A CA 1
ATOM 797 C C . ILE A 1 103 ? -16.697 6.924 13.321 1.00 80.94 103 ILE A C 1
ATOM 799 O O . ILE A 1 103 ? -17.098 7.250 14.433 1.00 80.94 103 ILE A O 1
ATOM 803 N N . LEU A 1 104 ? -17.280 7.367 12.201 1.00 83.00 104 LEU A N 1
ATOM 804 C CA . LEU A 1 104 ? -18.384 8.333 12.203 1.00 83.00 104 LEU A CA 1
ATOM 805 C C . LEU A 1 104 ? -19.605 7.839 13.002 1.00 83.00 104 LEU A C 1
ATOM 807 O O . LEU A 1 104 ? -20.289 8.628 13.651 1.00 83.00 104 LEU A O 1
ATOM 811 N N . THR A 1 105 ? -19.911 6.541 12.937 1.00 84.19 105 THR A N 1
ATOM 812 C CA . THR A 1 105 ? -21.038 5.964 13.682 1.00 84.19 105 THR A CA 1
ATOM 813 C C . THR A 1 105 ? -20.759 5.786 15.169 1.00 84.19 105 THR A C 1
ATOM 815 O O . THR A 1 105 ? -21.693 5.904 15.958 1.00 84.19 105 THR A O 1
ATOM 818 N N . VAL A 1 106 ? -19.508 5.517 15.552 1.00 79.19 106 VAL A N 1
ATOM 819 C CA . VAL A 1 106 ? -19.106 5.330 16.954 1.00 79.19 106 VAL A CA 1
ATOM 820 C C . VAL A 1 106 ? -18.969 6.668 17.681 1.00 79.19 106 VAL A C 1
ATOM 822 O O . VAL A 1 106 ? -19.397 6.770 18.826 1.00 79.19 106 VAL A O 1
ATOM 825 N N . ASP A 1 107 ? -18.452 7.701 17.012 1.00 68.19 107 ASP A N 1
ATOM 826 C CA . ASP A 1 107 ? -18.211 9.025 17.602 1.00 68.19 107 ASP A CA 1
ATOM 827 C C . ASP A 1 107 ? -19.441 9.944 17.621 1.00 68.19 107 ASP A C 1
ATOM 829 O O . ASP A 1 107 ? -19.315 11.110 17.989 1.00 68.19 107 ASP A O 1
ATOM 833 N N . ARG A 1 108 ? -20.643 9.474 17.250 1.00 64.94 108 ARG A N 1
ATOM 834 C CA . ARG A 1 108 ? -21.874 10.262 17.448 1.00 64.94 108 ARG A CA 1
ATOM 835 C C . ARG A 1 108 ? -22.089 10.464 18.956 1.00 64.94 108 ARG A C 1
ATOM 837 O O . ARG A 1 108 ? -22.473 9.503 19.625 1.00 64.94 108 ARG A O 1
ATOM 844 N N . PRO A 1 109 ? -21.888 11.677 19.514 1.00 62.41 109 PRO A N 1
ATOM 845 C CA . PRO A 1 109 ? -22.156 11.910 20.923 1.00 62.41 109 PRO A CA 1
ATOM 846 C C . PRO A 1 109 ? -23.665 11.761 21.157 1.00 62.41 109 PRO A C 1
ATOM 848 O O . PRO A 1 109 ? -24.446 12.109 20.261 1.00 62.41 109 PRO A O 1
ATOM 851 N N . PRO A 1 110 ? -24.108 11.295 22.338 1.00 64.00 110 PRO A N 1
ATOM 852 C CA . PRO A 1 110 ? -25.502 11.437 22.725 1.00 64.00 110 PRO A CA 1
ATOM 853 C C . PRO A 1 110 ? -25.848 12.919 22.602 1.00 64.00 110 PRO A C 1
ATOM 855 O O . PRO A 1 110 ? -25.148 13.762 23.166 1.00 64.00 110 PRO A O 1
ATOM 858 N N . SER A 1 111 ? -26.877 13.250 21.825 1.00 67.88 111 SER A N 1
ATOM 859 C CA . SER A 1 111 ? -27.427 14.601 21.801 1.00 67.88 111 SER A CA 1
ATOM 860 C C . SER A 1 111 ? -27.805 14.956 23.236 1.00 67.88 111 SER A C 1
ATOM 862 O O . SER A 1 111 ? -28.770 14.398 23.759 1.00 67.88 111 SER A O 1
ATOM 864 N N . ILE A 1 112 ? -27.008 15.804 23.888 1.00 67.75 112 ILE A N 1
ATOM 865 C CA . ILE A 1 112 ? -27.330 16.341 25.209 1.00 67.75 112 ILE A CA 1
ATOM 866 C C . ILE A 1 112 ? -28.690 17.038 25.046 1.00 67.75 112 ILE A C 1
ATOM 868 O O . ILE A 1 112 ? -28.795 17.917 24.182 1.00 67.75 112 ILE A O 1
ATOM 872 N N . PRO A 1 113 ? -29.746 16.600 25.759 1.00 72.69 113 PRO A N 1
ATOM 873 C CA . PRO A 1 113 ? -31.037 17.269 25.708 1.00 72.69 113 PRO A CA 1
ATOM 874 C C . PRO A 1 113 ? -30.868 18.737 26.125 1.00 72.69 113 PRO A C 1
ATOM 876 O O . PRO A 1 113 ? -30.045 19.014 26.996 1.00 72.69 113 PRO A O 1
ATOM 879 N N . PRO A 1 114 ? -31.582 19.683 25.496 1.00 77.50 114 PRO A N 1
ATOM 880 C CA . PRO A 1 114 ? -31.593 21.056 25.971 1.00 77.50 114 PRO A CA 1
ATOM 881 C C . PRO A 1 114 ? -32.358 21.118 27.300 1.00 77.50 114 PRO A C 1
ATOM 883 O O . PRO A 1 114 ? -33.566 20.866 27.317 1.00 77.50 114 PRO A O 1
ATOM 886 N N . ASP A 1 115 ? -31.639 21.435 28.377 1.00 67.12 115 ASP A N 1
ATOM 887 C CA . ASP A 1 115 ? -32.197 21.879 29.660 1.00 67.12 115 ASP A CA 1
ATOM 888 C C . ASP A 1 115 ? -32.490 23.389 29.607 1.00 67.12 115 ASP A C 1
ATOM 890 O O . ASP A 1 115 ? -31.603 24.147 29.137 1.00 67.12 115 ASP A O 1
#

Foldseek 3Di:
DVVVLVVLVVVLVVVVVVDPPPNVVSVVVSVVVSCCCCQQVVLLVLLVVLLVVLVVCVVVVPDDPVLSVVSNVLSVCSNPVRVPDPCNSVSSVVSVVVVVVVCVVVPPDPPPDDD

Secondary structure (DSSP, 8-state):
-HHHHHHHHHHHHHHTTT----HHHHHHHHHHHHHHIIIIIHHHHHHHHHHHHHHHHHHH--S-HHHHHHHHHHHHHHHHSGGG-GGGGGHHHHHHHHHHHHHHHHS--------

Radius of gyration: 21.36 Å; chains: 1; bounding box: 54×35×63 Å